Protein AF-A0A4U9IYX7-F1 (afdb_monomer_lite)

Organism: NCBI:txid83655

Secondary structure (DSSP, 8-state):
--SEEEEEE-SSSHHHHHHHHHHHHHHHTT--EEEEES--GGGS-SSSEEEEEEPPBTTTB----TT---

Structure (mmCIF, N/CA/C/O backbone):
data_AF-A0A4U9IYX7-F1
#
_entry.id   AF-A0A4U9IYX7-F1
#
loop_
_atom_site.group_PDB
_atom_site.id
_atom_site.type_symbol
_atom_site.label_atom_id
_atom_site.label_alt_id
_atom_site.label_comp_id
_atom_site.label_asym_id
_atom_site.label_entity_id
_atom_site.label_seq_id
_atom_site.pdbx_PDB_ins_code
_atom_site.Cartn_x
_atom_site.Cartn_y
_atom_site.Cartn_z
_atom_site.occupancy
_atom_site.B_iso_or_equiv
_atom_site.auth_seq_id
_atom_site.auth_comp_id
_atom_site.auth_asym_id
_atom_site.auth_atom_id
_atom_site.pdbx_PDB_model_num
ATOM 1 N N . MET A 1 1 ? -6.676 -7.988 11.422 1.00 49.69 1 MET A N 1
ATOM 2 C CA . MET A 1 1 ? -7.525 -7.740 10.246 1.00 49.69 1 MET A CA 1
ATOM 3 C C . MET A 1 1 ? -7.194 -6.321 9.847 1.00 49.69 1 MET A C 1
ATOM 5 O O . MET A 1 1 ? -7.497 -5.435 10.633 1.00 49.69 1 MET A O 1
ATOM 9 N N . ALA A 1 2 ? -6.398 -6.156 8.791 1.00 63.00 2 ALA A N 1
ATOM 10 C CA . ALA A 1 2 ? -6.045 -4.838 8.281 1.00 63.00 2 ALA A CA 1
ATOM 11 C C . ALA A 1 2 ? -7.239 -4.295 7.488 1.00 63.00 2 ALA A C 1
ATOM 13 O O . ALA A 1 2 ? -7.874 -5.044 6.748 1.00 63.00 2 ALA A O 1
ATOM 14 N N . ASP A 1 3 ? -7.560 -3.018 7.655 1.00 84.00 3 ASP A N 1
ATOM 15 C CA . ASP A 1 3 ? -8.588 -2.347 6.862 1.00 84.00 3 ASP A CA 1
ATOM 16 C C . ASP A 1 3 ? -8.104 -2.151 5.421 1.00 84.00 3 ASP A C 1
ATOM 18 O O . ASP A 1 3 ? -8.914 -2.153 4.492 1.00 84.00 3 ASP A O 1
ATOM 22 N N . ILE A 1 4 ? -6.787 -1.984 5.233 1.00 91.44 4 ILE A N 1
ATOM 23 C CA . ILE A 1 4 ? -6.156 -1.719 3.938 1.00 91.44 4 ILE A CA 1
ATOM 24 C C . ILE A 1 4 ? -4.849 -2.515 3.807 1.00 91.44 4 ILE A C 1
ATOM 26 O O . ILE A 1 4 ? -3.914 -2.323 4.582 1.00 91.44 4 ILE A O 1
ATOM 30 N N . THR A 1 5 ? -4.749 -3.353 2.779 1.00 93.56 5 THR A N 1
ATOM 31 C CA . THR A 1 5 ? -3.519 -4.072 2.418 1.00 93.56 5 THR A CA 1
ATOM 32 C C . THR A 1 5 ? -2.813 -3.338 1.280 1.00 93.56 5 THR A C 1
ATOM 34 O O . THR A 1 5 ? -3.357 -3.208 0.184 1.00 93.56 5 THR A O 1
ATOM 37 N N . LEU A 1 6 ? -1.604 -2.843 1.522 1.00 93.19 6 LEU A N 1
ATOM 38 C CA . LEU A 1 6 ? -0.759 -2.189 0.534 1.00 93.19 6 LEU A CA 1
ATOM 39 C C . LEU A 1 6 ? 0.116 -3.238 -0.144 1.00 93.19 6 LEU A C 1
ATOM 41 O O . LEU A 1 6 ? 0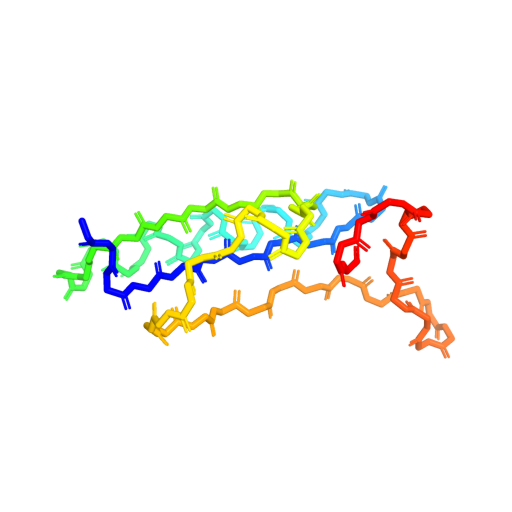.881 -3.935 0.505 1.00 93.19 6 LEU A O 1
ATOM 45 N N . ILE A 1 7 ? 0.021 -3.344 -1.461 1.00 92.44 7 ILE A N 1
ATOM 46 C CA . ILE A 1 7 ? 0.744 -4.322 -2.265 1.00 92.44 7 ILE A CA 1
ATOM 47 C C . ILE A 1 7 ? 1.693 -3.549 -3.174 1.00 92.44 7 ILE A C 1
ATOM 49 O O . ILE A 1 7 ? 1.244 -2.840 -4.078 1.00 92.44 7 ILE A O 1
ATOM 53 N N . SER A 1 8 ? 2.999 -3.654 -2.931 1.00 90.25 8 SER A N 1
ATOM 54 C CA . SER A 1 8 ? 4.009 -2.899 -3.673 1.00 90.25 8 SER A CA 1
ATOM 55 C C . SER A 1 8 ? 4.833 -3.776 -4.611 1.00 90.25 8 SER A C 1
ATOM 57 O O . SER A 1 8 ? 5.333 -4.816 -4.191 1.00 90.25 8 SER A O 1
ATOM 59 N N . GLY A 1 9 ? 5.039 -3.327 -5.847 1.00 85.19 9 GLY A N 1
ATOM 60 C CA . GLY A 1 9 ? 5.859 -4.008 -6.850 1.00 85.19 9 GLY A CA 1
ATOM 61 C C . GLY A 1 9 ? 6.802 -3.024 -7.520 1.00 85.19 9 GLY A C 1
ATOM 62 O O . GLY A 1 9 ? 6.367 -2.080 -8.181 1.00 85.19 9 GLY A O 1
ATOM 63 N N . SER A 1 10 ? 8.110 -3.206 -7.345 1.00 75.56 10 SER A N 1
ATOM 64 C CA . SER A 1 10 ? 9.105 -2.373 -8.015 1.00 75.56 10 SER A CA 1
ATOM 65 C C . SER A 1 10 ? 10.357 -3.144 -8.382 1.00 75.56 10 SER A C 1
ATOM 67 O O . SER A 1 10 ? 10.803 -4.019 -7.653 1.00 75.56 10 SER A O 1
ATOM 69 N N . THR A 1 11 ? 10.984 -2.754 -9.491 1.00 75.56 11 THR A N 1
ATOM 70 C CA . THR A 1 11 ? 12.331 -3.227 -9.839 1.00 75.56 11 THR A CA 1
ATOM 71 C C . THR A 1 11 ? 13.430 -2.445 -9.115 1.00 75.56 11 THR A C 1
ATOM 73 O O . THR A 1 11 ? 14.551 -2.928 -9.005 1.00 75.56 11 THR A O 1
ATOM 76 N N . LEU A 1 12 ? 13.137 -1.216 -8.669 1.00 78.00 12 LEU A N 1
ATOM 77 C CA . LEU A 1 12 ? 14.115 -0.259 -8.124 1.00 78.00 12 LEU A CA 1
ATOM 78 C C . LEU A 1 12 ? 13.727 0.264 -6.726 1.00 78.00 12 LEU A C 1
ATOM 80 O O . LEU A 1 12 ? 14.277 1.264 -6.275 1.00 78.00 12 LEU A O 1
ATOM 84 N N . GLY A 1 13 ? 12.754 -0.366 -6.063 1.00 80.56 13 GLY A N 1
ATOM 85 C CA . GLY A 1 13 ? 12.296 -0.007 -4.712 1.00 80.56 13 GLY A CA 1
ATOM 86 C C . GLY A 1 13 ? 11.485 1.292 -4.600 1.00 80.56 13 GLY A C 1
ATOM 87 O O . GLY A 1 13 ? 11.065 1.678 -3.514 1.00 80.56 13 GLY A O 1
ATOM 88 N N . GLY A 1 14 ? 11.205 1.979 -5.713 1.00 85.31 14 GLY A N 1
ATOM 89 C CA . GLY A 1 14 ? 10.448 3.236 -5.691 1.00 85.31 14 GLY A CA 1
ATOM 90 C C . GLY A 1 14 ? 8.996 3.058 -5.234 1.00 85.31 14 GLY A C 1
ATOM 91 O O . GLY A 1 14 ? 8.479 3.884 -4.487 1.00 85.31 14 GLY A O 1
ATOM 92 N N . ALA A 1 15 ? 8.347 1.966 -5.650 1.00 87.56 15 ALA A N 1
ATOM 93 C CA . ALA A 1 15 ? 6.979 1.660 -5.224 1.00 87.56 15 ALA A CA 1
ATOM 94 C C . ALA A 1 15 ? 6.909 1.240 -3.748 1.00 87.56 15 ALA A C 1
ATOM 96 O O . ALA A 1 15 ? 5.942 1.571 -3.072 1.00 87.56 15 ALA A O 1
ATOM 97 N N . GLU A 1 16 ? 7.939 0.554 -3.250 1.00 88.50 16 GLU A N 1
ATOM 98 C CA . GLU A 1 16 ? 8.042 0.130 -1.848 1.00 88.50 16 GLU A CA 1
ATOM 99 C C . GLU A 1 16 ? 8.117 1.356 -0.938 1.00 88.50 16 GLU A C 1
ATOM 101 O O . GLU A 1 16 ? 7.317 1.492 -0.022 1.00 88.50 16 GLU A O 1
ATOM 106 N N . TYR A 1 17 ? 8.982 2.320 -1.269 1.00 91.12 17 TYR A N 1
ATOM 107 C CA . TYR A 1 17 ? 9.082 3.576 -0.523 1.00 91.12 17 TYR A CA 1
ATOM 108 C C . TYR A 1 17 ? 7.750 4.342 -0.457 1.00 91.12 17 TYR A C 1
ATOM 110 O O . TYR A 1 17 ? 7.378 4.883 0.583 1.00 91.12 17 TYR A O 1
ATOM 118 N N . VAL A 1 18 ? 7.017 4.395 -1.572 1.00 91.88 18 VAL A N 1
ATOM 119 C CA . VAL A 1 18 ? 5.707 5.057 -1.616 1.00 91.88 18 VAL A CA 1
ATOM 120 C C . VAL A 1 18 ? 4.667 4.287 -0.800 1.00 91.88 18 VAL A C 1
ATOM 122 O O . VAL A 1 18 ? 3.849 4.921 -0.137 1.00 91.88 18 VAL A O 1
ATOM 125 N N . ALA A 1 19 ? 4.695 2.953 -0.828 1.00 92.62 19 ALA A N 1
ATOM 126 C CA . ALA A 1 19 ? 3.796 2.120 -0.037 1.00 92.62 19 ALA A CA 1
ATOM 127 C C . ALA A 1 19 ? 4.019 2.329 1.467 1.00 92.62 19 ALA A C 1
ATOM 129 O O . ALA A 1 19 ? 3.059 2.616 2.172 1.00 92.62 19 ALA A O 1
ATOM 130 N N . GLU A 1 20 ? 5.269 2.313 1.931 1.00 91.69 20 GLU A N 1
ATOM 131 C CA . GLU A 1 20 ? 5.611 2.604 3.331 1.00 91.69 20 GLU A CA 1
ATOM 132 C C . GLU A 1 20 ? 5.103 3.988 3.760 1.00 91.69 20 GLU A C 1
ATOM 134 O O . GLU A 1 20 ? 4.425 4.136 4.774 1.00 91.69 20 GLU A O 1
ATOM 139 N N . HIS A 1 21 ? 5.331 5.013 2.934 1.00 94.62 21 HIS A N 1
ATOM 140 C CA . HIS A 1 21 ? 4.873 6.362 3.264 1.00 94.62 21 HIS A CA 1
ATOM 141 C C . HIS A 1 21 ? 3.339 6.508 3.260 1.00 94.62 21 HIS A C 1
ATOM 143 O O . HIS A 1 21 ? 2.783 7.362 3.954 1.00 94.62 21 HIS A O 1
ATOM 149 N N . LEU A 1 22 ? 2.634 5.709 2.456 1.00 92.81 22 LEU A N 1
ATOM 150 C CA . LEU A 1 22 ? 1.173 5.660 2.462 1.00 92.81 22 LEU A CA 1
ATOM 151 C C . LEU A 1 22 ? 0.639 4.916 3.686 1.00 92.81 22 LEU A C 1
ATOM 153 O O . LEU A 1 22 ? -0.357 5.370 4.247 1.00 92.81 22 LEU A O 1
ATOM 157 N N . ALA A 1 23 ? 1.296 3.834 4.107 1.00 93.62 23 ALA A N 1
ATOM 158 C CA . ALA A 1 23 ? 0.950 3.096 5.317 1.00 93.62 23 ALA A CA 1
ATOM 159 C C . ALA A 1 23 ? 0.973 4.026 6.539 1.00 93.62 23 ALA A C 1
ATOM 161 O O . ALA A 1 23 ? -0.051 4.168 7.204 1.00 93.62 23 ALA A O 1
ATOM 162 N N . GLU A 1 24 ? 2.058 4.788 6.733 1.00 94.88 24 GLU A N 1
ATOM 163 C CA . GLU A 1 24 ? 2.169 5.778 7.820 1.00 94.88 24 GLU A CA 1
ATOM 164 C C . GLU A 1 24 ? 0.998 6.777 7.824 1.00 94.88 24 GLU A C 1
ATOM 166 O O . GLU A 1 24 ? 0.389 7.050 8.856 1.00 94.88 24 GLU A O 1
ATOM 171 N N . LYS A 1 25 ? 0.626 7.311 6.653 1.00 94.38 25 LYS A N 1
ATOM 172 C CA . LYS A 1 25 ? -0.483 8.276 6.540 1.00 94.38 25 LYS A CA 1
ATOM 173 C C . LYS A 1 25 ? -1.847 7.669 6.839 1.00 94.38 25 LYS A C 1
ATOM 175 O O . LYS A 1 25 ? -2.736 8.369 7.324 1.00 94.38 25 LYS A O 1
ATOM 180 N N . LEU A 1 26 ? -2.046 6.413 6.462 1.00 92.62 26 LEU A N 1
ATOM 181 C CA . LEU A 1 26 ? -3.288 5.691 6.707 1.00 92.62 26 LEU A CA 1
ATOM 182 C C . LEU A 1 26 ? -3.416 5.337 8.191 1.00 92.62 26 LEU A C 1
ATOM 184 O O . LEU A 1 26 ? -4.495 5.514 8.754 1.00 92.62 26 LEU A O 1
ATOM 188 N N . GLU A 1 27 ? -2.317 4.947 8.832 1.00 93.00 27 GLU A N 1
ATOM 189 C CA . GLU A 1 27 ? -2.249 4.745 10.281 1.00 93.00 27 GLU A CA 1
ATOM 190 C C . GLU A 1 27 ? -2.534 6.043 11.046 1.00 93.00 27 GLU A C 1
ATOM 192 O O . GLU A 1 27 ? -3.379 6.051 11.943 1.00 93.00 27 GLU A O 1
ATOM 197 N N . ASP A 1 28 ? -1.941 7.166 10.628 1.00 94.00 28 ASP A N 1
ATOM 198 C CA . ASP A 1 28 ? -2.232 8.499 11.178 1.00 94.00 28 ASP A CA 1
ATOM 199 C C . ASP A 1 28 ? -3.711 8.898 11.017 1.00 94.00 28 ASP A C 1
ATOM 201 O O . ASP A 1 28 ? -4.279 9.602 11.857 1.00 94.00 28 ASP A O 1
ATOM 205 N N . ALA A 1 29 ? -4.358 8.447 9.939 1.00 91.88 29 ALA A N 1
ATOM 206 C CA . ALA A 1 29 ? -5.783 8.65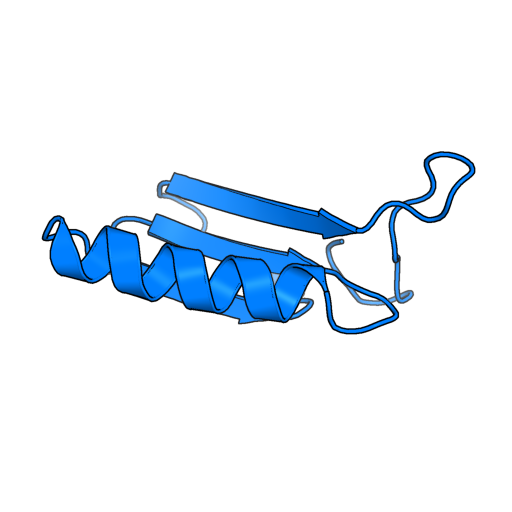4 9.693 1.00 91.88 29 ALA A CA 1
ATOM 207 C C . ALA A 1 29 ? -6.691 7.674 10.468 1.00 91.88 29 ALA A C 1
ATOM 209 O O . ALA A 1 29 ? -7.916 7.799 10.402 1.00 91.88 29 ALA A O 1
ATOM 210 N N . GLY A 1 30 ? -6.111 6.738 11.227 1.00 92.69 30 GLY A N 1
ATOM 211 C CA . GLY A 1 30 ? -6.820 5.772 12.064 1.00 92.69 30 GLY A CA 1
ATOM 212 C C . GLY A 1 30 ? -7.209 4.470 11.362 1.00 92.69 30 GLY A C 1
ATOM 213 O O . GLY A 1 30 ? -8.030 3.729 11.902 1.00 92.69 30 GLY A O 1
ATOM 214 N N . PHE A 1 31 ? -6.654 4.183 10.181 1.00 92.38 31 PHE A N 1
ATOM 215 C CA . PHE A 1 31 ? -6.826 2.898 9.500 1.00 92.38 31 PHE A CA 1
ATOM 216 C C . PHE A 1 31 ? -5.757 1.901 9.943 1.00 92.38 31 PHE A C 1
ATOM 218 O O . PHE A 1 31 ? -4.619 2.275 10.213 1.00 92.38 31 PHE A O 1
ATOM 225 N N . SER A 1 32 ? -6.100 0.614 9.970 1.00 90.81 32 SER A N 1
ATOM 226 C CA . SER A 1 32 ? -5.098 -0.440 10.121 1.00 90.81 32 SER A CA 1
ATOM 227 C C . SER A 1 32 ? -4.539 -0.841 8.756 1.00 90.81 32 SER A C 1
ATOM 229 O O . SER A 1 32 ? -5.306 -1.092 7.821 1.00 90.81 32 SER A O 1
ATOM 231 N N . THR A 1 33 ? -3.211 -0.892 8.633 1.00 92.62 33 THR A N 1
ATOM 232 C CA . THR A 1 33 ? -2.549 -1.214 7.366 1.00 92.62 33 THR A CA 1
ATOM 233 C C . THR A 1 33 ? -1.649 -2.437 7.443 1.00 92.62 33 THR A C 1
ATOM 235 O O . THR A 1 33 ? -1.164 -2.802 8.512 1.00 92.62 33 THR A O 1
ATOM 238 N N . GLU A 1 34 ? -1.459 -3.091 6.301 1.00 92.62 34 GLU A N 1
ATOM 239 C CA . GLU A 1 34 ? -0.510 -4.189 6.119 1.00 92.62 34 GLU A CA 1
ATOM 240 C C . GLU A 1 34 ? 0.204 -4.009 4.782 1.00 92.62 34 GLU A C 1
ATOM 242 O O . GLU A 1 34 ? -0.460 -3.923 3.751 1.00 92.62 34 GLU A O 1
ATOM 247 N N . THR A 1 35 ? 1.537 -3.957 4.783 1.00 90.62 35 THR A N 1
ATOM 248 C CA . THR A 1 35 ? 2.330 -3.785 3.557 1.00 90.62 35 THR A CA 1
ATOM 249 C C . THR A 1 35 ? 2.942 -5.112 3.113 1.00 90.62 35 THR A C 1
ATOM 251 O O . THR A 1 35 ? 3.607 -5.796 3.888 1.00 90.62 35 THR A O 1
ATOM 254 N N . LEU A 1 36 ? 2.737 -5.464 1.845 1.00 90.25 36 LEU A N 1
ATOM 255 C CA . LEU A 1 36 ? 3.250 -6.659 1.186 1.00 90.25 36 LEU A CA 1
ATOM 256 C C . LEU A 1 36 ? 4.090 -6.258 -0.031 1.00 90.25 36 LEU A C 1
ATOM 258 O O . LEU A 1 36 ? 3.591 -5.633 -0.971 1.00 90.25 36 LEU A O 1
ATOM 262 N N . HIS A 1 37 ? 5.363 -6.647 -0.044 1.00 88.06 37 HIS A N 1
ATOM 263 C CA . HIS A 1 37 ? 6.280 -6.356 -1.148 1.00 88.06 37 HIS A CA 1
ATOM 264 C C . HIS A 1 37 ? 6.415 -7.569 -2.073 1.00 88.06 37 HIS A C 1
ATOM 266 O O . HIS A 1 37 ? 6.900 -8.615 -1.651 1.00 88.06 37 HIS A O 1
ATOM 272 N N . GLY A 1 38 ? 5.983 -7.427 -3.329 1.00 82.75 38 GLY A N 1
ATOM 273 C CA . GLY A 1 38 ? 5.993 -8.495 -4.334 1.00 82.75 38 GLY A CA 1
ATOM 274 C C . GLY A 1 38 ? 5.344 -9.812 -3.878 1.00 82.75 38 GLY A C 1
ATOM 275 O O . GLY A 1 38 ? 5.974 -10.857 -4.054 1.00 82.75 38 GLY A O 1
ATOM 276 N N . PRO A 1 39 ? 4.144 -9.795 -3.259 1.00 85.69 39 PRO A N 1
ATOM 277 C CA . PRO A 1 39 ? 3.521 -11.014 -2.754 1.00 85.69 39 PRO A CA 1
ATOM 278 C C . PRO A 1 39 ? 3.133 -11.962 -3.889 1.00 85.69 39 PRO A C 1
ATOM 280 O O . PRO A 1 39 ? 2.938 -11.549 -5.039 1.00 85.69 39 PRO A O 1
ATOM 283 N N . LEU A 1 40 ? 2.956 -13.238 -3.551 1.00 84.50 40 LEU A N 1
ATOM 284 C CA . LEU A 1 40 ? 2.234 -14.164 -4.411 1.00 84.50 40 LEU A CA 1
ATOM 285 C C . LEU A 1 40 ? 0.730 -13.903 -4.283 1.00 84.50 40 LEU A C 1
ATOM 287 O O . LEU A 1 40 ? 0.250 -13.400 -3.270 1.00 84.50 40 LEU A O 1
ATOM 291 N N . LEU A 1 41 ? -0.048 -14.309 -5.288 1.00 81.00 41 LEU A N 1
ATOM 292 C CA . LEU A 1 41 ? -1.513 -14.223 -5.215 1.00 81.00 41 LEU A CA 1
ATOM 293 C C . LEU A 1 41 ? -2.085 -15.013 -4.022 1.00 81.00 41 LEU A C 1
ATOM 295 O O . LEU A 1 41 ? -3.113 -14.637 -3.471 1.00 81.00 41 LEU A O 1
ATOM 299 N N . GLU A 1 42 ? -1.419 -16.098 -3.627 1.00 85.00 42 GLU A N 1
ATOM 300 C CA . GLU A 1 42 ? -1.807 -16.927 -2.479 1.00 85.00 42 GLU A CA 1
ATOM 301 C C . GLU A 1 42 ? -1.539 -16.274 -1.117 1.00 85.00 42 GLU A C 1
ATOM 303 O O . GLU A 1 42 ? -2.172 -16.662 -0.137 1.00 85.00 42 GLU A O 1
ATOM 308 N N . ASP A 1 43 ? -0.669 -15.262 -1.065 1.00 83.94 43 ASP A N 1
ATOM 309 C CA . ASP A 1 43 ? -0.366 -14.512 0.158 1.00 83.94 43 ASP A CA 1
ATOM 310 C C . ASP A 1 43 ? -1.383 -13.386 0.414 1.00 83.94 43 ASP A C 1
ATOM 312 O O . ASP A 1 43 ? -1.366 -12.758 1.473 1.00 83.94 43 ASP A O 1
ATOM 316 N N . LEU A 1 44 ? -2.265 -13.099 -0.552 1.00 84.88 44 LEU A N 1
ATOM 317 C CA . LEU A 1 44 ? -3.204 -11.985 -0.465 1.00 84.88 44 LEU A CA 1
ATOM 318 C C . LEU A 1 44 ? -4.494 -12.364 0.284 1.00 84.88 44 LEU A C 1
ATOM 320 O O . LEU A 1 44 ? -5.080 -13.421 0.029 1.00 84.88 44 LEU A O 1
ATOM 324 N N . PRO A 1 45 ? -5.001 -11.480 1.164 1.00 85.06 45 PRO A N 1
ATOM 325 C CA . PRO A 1 45 ? -6.251 -11.716 1.875 1.00 85.06 45 PRO A CA 1
ATOM 326 C C . PRO A 1 45 ? -7.437 -11.667 0.910 1.00 85.06 45 PRO A C 1
ATOM 328 O O . PRO A 1 45 ? -7.624 -10.683 0.210 1.00 85.06 45 PRO A O 1
ATOM 331 N N . ILE A 1 46 ? -8.262 -12.715 0.893 1.00 83.62 46 ILE A N 1
ATOM 332 C CA . ILE A 1 46 ? -9.332 -12.940 -0.104 1.00 83.62 46 ILE A CA 1
ATOM 333 C C . ILE A 1 46 ? -10.393 -11.816 -0.109 1.00 83.62 46 ILE A C 1
ATOM 335 O O . ILE A 1 46 ? -11.098 -11.622 -1.101 1.00 83.62 46 ILE A O 1
ATOM 339 N N . ASP A 1 47 ? -10.511 -11.074 0.989 1.00 84.12 47 ASP A N 1
ATOM 340 C CA . ASP A 1 47 ? -11.414 -9.949 1.179 1.00 84.12 47 ASP A CA 1
ATOM 341 C C . ASP A 1 47 ? -10.706 -8.739 1.811 1.00 84.12 47 ASP A C 1
ATOM 343 O O . ASP A 1 47 ? -9.690 -8.861 2.493 1.00 84.12 47 ASP A O 1
ATOM 347 N N . GLY A 1 48 ? -11.252 -7.544 1.567 1.00 86.56 48 GLY A N 1
ATOM 348 C CA . GLY A 1 48 ? -10.731 -6.284 2.103 1.00 86.56 48 GLY A CA 1
ATOM 349 C C . GLY A 1 48 ? -10.451 -5.236 1.029 1.00 86.56 48 GLY A C 1
ATOM 350 O O . GLY A 1 48 ? -10.858 -5.370 -0.128 1.00 86.56 48 GLY A O 1
ATOM 351 N N . ILE A 1 49 ? -9.782 -4.156 1.434 1.00 90.06 49 ILE A N 1
ATOM 352 C CA . ILE A 1 49 ? -9.345 -3.089 0.531 1.00 90.06 49 ILE A CA 1
ATOM 353 C C . ILE A 1 49 ? -7.878 -3.323 0.198 1.00 90.06 49 ILE A C 1
ATOM 355 O O . ILE A 1 49 ? -7.032 -3.341 1.088 1.00 90.06 49 ILE A O 1
ATOM 359 N N . TRP A 1 50 ? -7.567 -3.460 -1.087 1.00 91.69 50 TRP A N 1
ATOM 360 C CA . TRP A 1 50 ? -6.189 -3.539 -1.559 1.00 91.69 50 TRP A CA 1
ATOM 361 C C . TRP A 1 50 ? -5.769 -2.228 -2.216 1.00 91.69 50 TRP A C 1
ATOM 363 O O . TRP A 1 50 ? -6.488 -1.675 -3.052 1.00 91.69 50 TRP A O 1
AT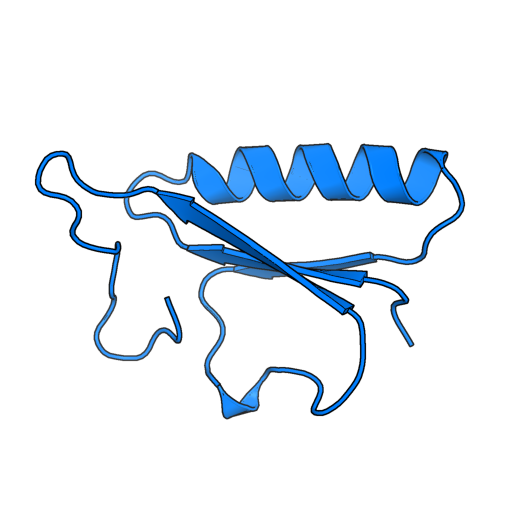OM 373 N N . LEU A 1 51 ? -4.577 -1.754 -1.872 1.00 91.12 51 LEU A N 1
ATOM 374 C CA . LEU A 1 51 ? -3.928 -0.618 -2.503 1.00 91.12 51 LEU A CA 1
ATOM 375 C C . LEU A 1 51 ? -2.721 -1.131 -3.287 1.00 91.12 51 LEU A C 1
ATOM 377 O O . LEU A 1 51 ? -1.761 -1.608 -2.696 1.00 91.12 51 LEU A O 1
ATOM 381 N N . LEU A 1 52 ? -2.765 -1.049 -4.615 1.00 89.69 52 LEU A N 1
ATOM 382 C CA . LEU A 1 52 ? -1.688 -1.534 -5.476 1.00 89.69 52 LEU A CA 1
ATOM 383 C C . LEU A 1 52 ? -0.744 -0.380 -5.831 1.00 89.69 52 LEU A C 1
ATOM 385 O O . LEU A 1 52 ? -1.154 0.571 -6.498 1.00 89.69 52 LEU A O 1
ATOM 389 N N . ILE A 1 53 ? 0.517 -0.464 -5.412 1.00 90.06 53 ILE A N 1
ATOM 390 C CA . ILE A 1 53 ? 1.562 0.501 -5.758 1.00 90.06 53 ILE A CA 1
ATOM 391 C C . ILE A 1 53 ? 2.566 -0.212 -6.659 1.00 90.06 53 ILE A C 1
ATOM 393 O O . ILE A 1 53 ? 3.293 -1.096 -6.221 1.00 90.06 53 ILE A O 1
ATOM 397 N N . THR A 1 54 ? 2.645 0.168 -7.929 1.00 86.69 54 THR A N 1
ATOM 398 C CA . THR A 1 54 ? 3.574 -0.473 -8.865 1.00 86.69 54 THR A CA 1
ATOM 399 C C . THR A 1 54 ? 4.337 0.549 -9.691 1.00 86.69 54 THR A C 1
ATOM 401 O O . THR A 1 54 ? 3.796 1.588 -10.075 1.00 86.69 54 THR A O 1
ATOM 404 N N . SER A 1 55 ? 5.618 0.276 -9.939 1.00 82.12 55 SER A N 1
ATOM 405 C CA . SER A 1 55 ? 6.438 1.090 -10.832 1.00 82.12 55 SER A CA 1
ATOM 406 C C . SER A 1 55 ? 6.396 0.523 -12.244 1.00 82.12 55 SER A C 1
ATOM 408 O O . SER A 1 55 ? 6.913 -0.563 -12.476 1.00 82.12 55 SER A O 1
ATOM 410 N N . THR A 1 56 ? 5.879 1.269 -13.213 1.00 80.62 56 THR A N 1
ATOM 411 C CA . THR A 1 56 ? 5.986 0.879 -14.623 1.00 80.62 56 THR A CA 1
ATOM 412 C C . THR A 1 56 ? 7.404 1.128 -15.139 1.00 80.62 56 THR A C 1
ATOM 414 O O . THR A 1 56 ? 7.951 2.214 -14.927 1.00 80.62 56 THR A O 1
ATOM 417 N N . HIS A 1 57 ? 7.991 0.185 -15.874 1.00 67.81 57 HIS A N 1
ATOM 418 C CA . HIS A 1 57 ? 9.134 0.500 -16.729 1.00 67.81 57 HIS A CA 1
ATOM 419 C C . HIS A 1 57 ? 8.638 1.359 -17.901 1.00 67.81 57 HIS A C 1
ATOM 421 O O . HIS A 1 57 ? 7.497 1.201 -18.319 1.00 67.81 57 HIS A O 1
ATOM 427 N N . GLY A 1 58 ? 9.449 2.285 -18.426 1.00 59.88 58 GLY A N 1
ATOM 428 C CA . GLY A 1 58 ? 8.999 3.394 -19.295 1.00 59.88 58 GLY A CA 1
ATOM 429 C C . GLY A 1 58 ? 8.157 3.053 -20.543 1.00 59.88 58 GLY A C 1
ATOM 430 O O . GLY A 1 58 ? 7.611 3.966 -21.153 1.00 59.88 58 GLY A O 1
ATOM 431 N N . ALA A 1 59 ? 8.022 1.775 -20.912 1.00 66.88 59 ALA A N 1
ATOM 432 C CA . ALA A 1 59 ? 7.124 1.281 -21.960 1.00 66.88 59 ALA A CA 1
ATOM 433 C C . ALA A 1 59 ? 5.718 0.854 -21.467 1.00 66.88 59 ALA A C 1
ATOM 435 O O . ALA A 1 59 ? 4.893 0.450 -22.280 1.00 66.88 59 ALA A O 1
ATOM 436 N N . GLY A 1 60 ? 5.427 0.954 -20.166 1.00 60.44 60 GLY A N 1
ATOM 437 C CA . GLY A 1 60 ? 4.170 0.504 -19.555 1.00 60.44 60 GLY A CA 1
ATOM 438 C C . GLY A 1 60 ? 4.208 -0.924 -19.002 1.00 60.44 60 GLY A C 1
ATOM 439 O O . GLY A 1 60 ? 3.192 -1.392 -18.494 1.00 60.44 60 GLY A O 1
ATOM 440 N N . ASP A 1 61 ? 5.359 -1.598 -19.060 1.00 63.97 61 ASP A N 1
ATOM 441 C CA . ASP A 1 61 ? 5.525 -2.924 -18.467 1.00 63.97 61 ASP A CA 1
ATOM 442 C C .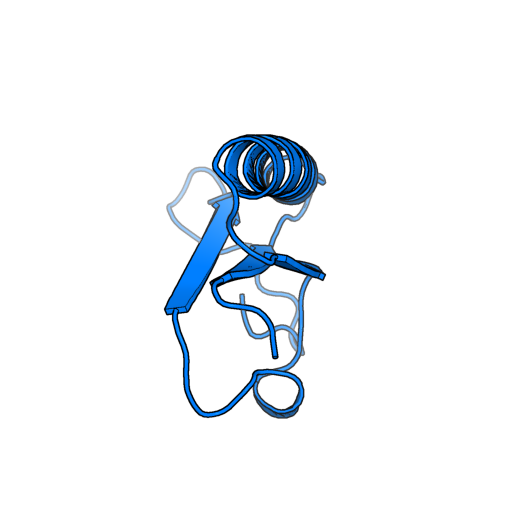 ASP A 1 61 ? 5.546 -2.833 -16.941 1.00 63.97 61 ASP A C 1
ATOM 444 O O . ASP A 1 61 ? 6.258 -2.011 -16.353 1.00 63.97 61 ASP A O 1
ATOM 448 N N . LEU A 1 62 ? 4.763 -3.701 -16.305 1.00 63.31 62 LEU A N 1
ATOM 449 C CA . LEU A 1 62 ? 4.821 -3.909 -14.866 1.00 63.31 62 LEU A CA 1
ATOM 450 C C . LEU A 1 62 ? 6.147 -4.590 -14.493 1.00 63.31 62 LEU A C 1
ATOM 452 O O . LEU A 1 62 ? 6.706 -5.339 -15.302 1.00 63.31 62 LEU A O 1
ATOM 456 N N . PRO A 1 63 ? 6.668 -4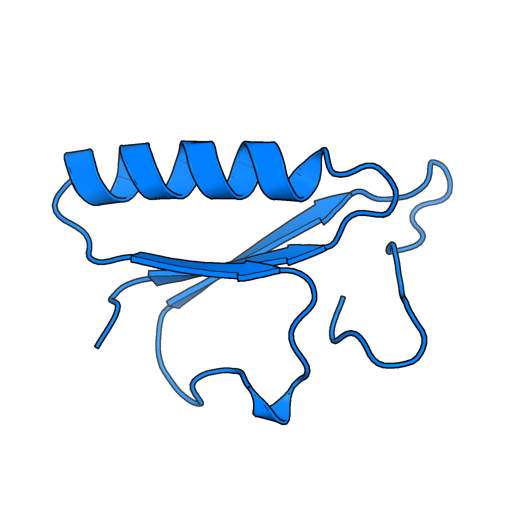.347 -13.284 1.00 62.16 63 PRO A N 1
ATOM 457 C CA . PRO A 1 63 ? 7.909 -4.929 -12.808 1.00 62.16 63 PRO A CA 1
ATOM 458 C C . PRO A 1 63 ? 7.684 -6.394 -12.397 1.00 62.16 63 PRO A C 1
ATOM 460 O O . PRO A 1 63 ? 7.878 -6.759 -11.248 1.00 62.16 63 PRO A O 1
ATOM 463 N N . GLY A 1 64 ? 7.312 -7.247 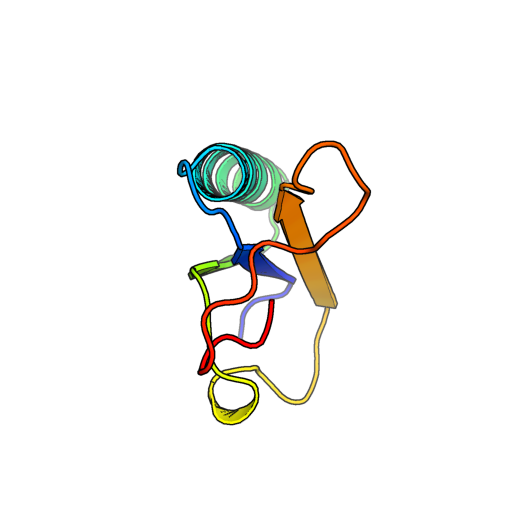-13.351 1.00 58.19 64 GLY A N 1
ATOM 464 C CA . GLY A 1 64 ? 7.003 -8.646 -13.088 1.00 58.19 64 GLY A CA 1
ATOM 465 C C . GLY A 1 64 ? 8.261 -9.472 -12.837 1.00 58.19 64 GLY A C 1
ATOM 466 O O . GLY A 1 64 ? 9.036 -9.746 -13.756 1.00 58.19 64 GLY A O 1
ATOM 467 N N . GLN A 1 65 ? 8.445 -9.929 -11.599 1.00 60.22 65 GLN A N 1
ATOM 468 C CA . GLN A 1 65 ? 9.231 -11.137 -11.343 1.00 60.22 65 GLN A CA 1
ATOM 469 C C . GLN A 1 65 ? 8.363 -12.356 -11.690 1.00 60.22 65 GLN A C 1
ATOM 471 O O . GLN A 1 65 ? 7.164 -12.317 -11.433 1.00 60.22 65 GLN A O 1
ATOM 476 N N . PRO A 1 66 ? 8.916 -13.458 -12.229 1.00 54.53 66 PRO A N 1
ATOM 477 C CA . PRO A 1 66 ? 8.125 -14.598 -12.714 1.00 54.53 66 PRO A CA 1
ATOM 478 C C . PRO A 1 66 ? 7.225 -15.264 -11.660 1.00 54.53 66 PRO A C 1
ATOM 480 O O . PRO A 1 66 ? 6.340 -16.031 -12.028 1.00 54.53 66 PRO A O 1
ATOM 483 N N . SER A 1 67 ? 7.440 -14.972 -10.377 1.00 61.41 67 SER A N 1
ATOM 484 C CA . SER A 1 67 ? 6.621 -15.462 -9.268 1.00 61.41 67 SER A CA 1
ATOM 485 C C . SER A 1 67 ? 5.709 -14.388 -8.663 1.00 61.41 67 SER A C 1
ATOM 487 O O . SER A 1 67 ? 4.764 -14.740 -7.978 1.00 61.41 67 SER A O 1
ATOM 489 N N . SER A 1 68 ? 5.967 -13.098 -8.888 1.00 64.38 68 SER A N 1
ATOM 490 C CA . SER A 1 68 ? 5.266 -12.005 -8.198 1.00 64.38 68 SER A CA 1
ATOM 491 C C . SER A 1 68 ? 3.889 -11.740 -8.809 1.00 64.38 68 SER A C 1
ATOM 493 O O . SER A 1 68 ? 3.707 -11.844 -10.023 1.00 64.38 68 SER A O 1
ATOM 495 N N . PHE A 1 69 ? 2.922 -11.362 -7.970 1.00 65.19 69 PHE A N 1
ATOM 496 C CA . PHE A 1 69 ? 1.598 -10.914 -8.404 1.00 65.19 69 PHE A CA 1
ATOM 497 C C . PHE A 1 69 ? 1.648 -9.617 -9.238 1.00 65.19 69 PHE A C 1
ATOM 499 O O . PHE A 1 69 ? 0.766 -9.399 -10.071 1.00 65.19 69 PHE A O 1
ATOM 506 N N . ILE A 1 70 ? 2.683 -8.785 -9.039 1.00 63.28 70 ILE A N 1
ATOM 507 C CA . ILE A 1 70 ? 2.932 -7.516 -9.752 1.00 63.28 70 ILE A CA 1
ATOM 508 C C . ILE A 1 70 ? 4.398 -7.259 -10.073 1.00 63.28 70 ILE A C 1
ATOM 510 O O . ILE A 1 70 ? 5.266 -7.809 -9.355 1.00 63.28 70 ILE A O 1
#

Foldseek 3Di:
DFQEEEEFEEPVCPQVVVSVVVCVVCVVVVGGYHYHYQDAPVVDDPDHHYHYRFDADPVRDTNDDPRGPD

InterPro domains:
  IPR008254 Flavodoxin/nitric oxide synthase [PF00258] (7-67)
  IPR008254 Flavodoxin/nitric oxide synthase [PS50902] (4-70)
  IPR029039 Flavoprotein-like superfamily [G3DSA:3.40.50.360] (1-70)
  IPR029039 Flavoprotein-like superfamily [SSF52218] (1-69)

pLDDT: mean 82.2, std 12.25, range [49.69, 94.88]

Sequence (70 aa):
MADITLISGSTLGGAEYVAEHLAEKLEDAGFSTETLHGPLLEDLPIDGIWLLITSTHGAGDLPGQPSSFI

Radius of gyration: 12.15 Å; chains: 1; bounding box: 26×26×34 Å